Protein AF-A0A842LD73-F1 (afdb_monomer)

Nearest PDB structures (foldseek):
  4ebk-assembly1_B  TM=5.068E-01  e=2.851E-01  Pseudomonas aeruginosa
  4ebj-assembly1_B  TM=4.698E-01  e=2.851E-01  Pseudomonas aeruginosa
  6l59-assembly1_A  TM=3.047E-01  e=6.091E+00  Homo sapiens
  8gs5-assembly1_D  TM=2.727E-01  e=9.003E+00  Homo sapiens

pLDDT: mean 70.69, std 14.85, range [32.94, 92.5]

Structure (mmCIF, N/CA/C/O backbone):
data_AF-A0A842LD73-F1
#
_entry.id   AF-A0A842LD73-F1
#
loop_
_atom_site.group_PDB
_atom_site.id
_atom_site.type_symbol
_atom_site.label_atom_id
_atom_site.label_alt_id
_atom_site.label_comp_id
_atom_site.label_asym_id
_atom_site.label_entity_id
_atom_site.label_seq_id
_atom_site.pdbx_PDB_ins_code
_atom_site.Cartn_x
_atom_site.Cartn_y
_atom_site.Cartn_z
_atom_site.occupancy
_atom_site.B_iso_or_equiv
_atom_site.auth_seq_id
_atom_site.auth_comp_id
_atom_si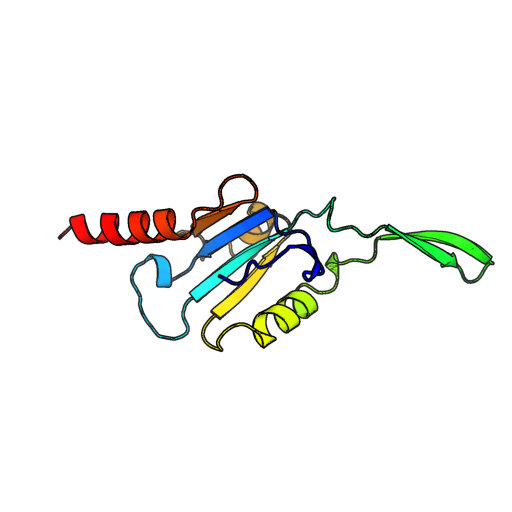te.auth_asym_id
_atom_site.auth_atom_id
_atom_site.pdbx_PDB_model_num
ATOM 1 N N . MET A 1 1 ? -12.799 -19.198 -3.824 1.00 32.94 1 MET A N 1
ATOM 2 C CA . MET A 1 1 ? -11.853 -18.247 -3.198 1.00 32.94 1 MET A CA 1
ATOM 3 C C . MET A 1 1 ? -10.919 -17.803 -4.307 1.00 32.94 1 MET A C 1
ATOM 5 O O . MET A 1 1 ? -9.990 -18.533 -4.625 1.00 32.94 1 MET A O 1
ATOM 9 N N . GLU A 1 2 ? -11.244 -16.706 -4.988 1.00 34.19 2 GLU A N 1
ATOM 10 C CA . GLU A 1 2 ? -10.386 -16.172 -6.050 1.00 34.19 2 GLU A CA 1
ATOM 11 C C . GLU A 1 2 ? -9.111 -15.628 -5.407 1.00 34.19 2 GLU A C 1
ATOM 13 O O . GLU A 1 2 ? -9.142 -14.713 -4.584 1.00 34.19 2 GLU A O 1
ATOM 18 N N . LYS A 1 3 ? -7.989 -16.281 -5.704 1.00 37.06 3 LYS A N 1
ATOM 19 C CA . LYS A 1 3 ? -6.665 -15.785 -5.353 1.00 37.06 3 LYS A CA 1
ATOM 20 C C . LYS A 1 3 ? -6.341 -14.675 -6.345 1.00 37.06 3 LYS A C 1
ATOM 22 O O . LYS A 1 3 ? -6.364 -14.916 -7.544 1.00 37.06 3 LYS A O 1
ATOM 27 N N . ILE A 1 4 ? -6.011 -13.487 -5.848 1.00 40.41 4 ILE A N 1
ATOM 28 C CA . ILE A 1 4 ? -5.285 -12.502 -6.651 1.00 40.41 4 ILE A CA 1
ATOM 29 C C . ILE A 1 4 ? -3.865 -13.060 -6.773 1.00 40.41 4 ILE A C 1
ATOM 31 O O . ILE A 1 4 ? -3.042 -12.894 -5.871 1.00 40.41 4 ILE A O 1
ATOM 35 N N . GLU A 1 5 ? -3.612 -13.845 -7.816 1.00 45.94 5 GLU A N 1
ATOM 36 C CA . GLU A 1 5 ? -2.257 -14.263 -8.154 1.00 45.94 5 GLU A CA 1
ATOM 37 C C . GLU A 1 5 ? -1.519 -13.047 -8.731 1.00 45.94 5 GLU A C 1
ATOM 39 O O . GLU A 1 5 ? -2.067 -12.269 -9.509 1.00 45.94 5 GLU A O 1
ATOM 44 N N . ASN A 1 6 ? -0.283 -12.834 -8.273 1.00 49.34 6 ASN A N 1
ATOM 45 C CA . ASN A 1 6 ? 0.535 -11.650 -8.576 1.00 49.34 6 ASN A CA 1
ATOM 46 C C . ASN A 1 6 ? 0.777 -11.434 -10.086 1.00 49.34 6 ASN A C 1
ATOM 48 O O . ASN A 1 6 ? 1.236 -10.361 -10.473 1.00 49.34 6 ASN A O 1
ATOM 52 N N . ASP A 1 7 ? 0.487 -12.432 -10.921 1.00 46.72 7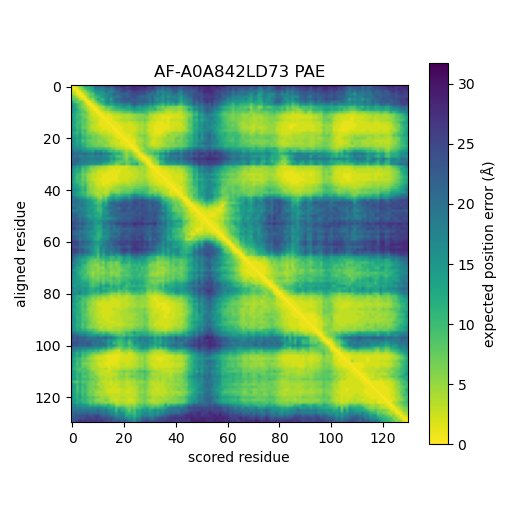 ASP A N 1
ATOM 53 C CA . ASP A 1 7 ? 0.827 -12.456 -12.343 1.00 46.72 7 ASP A CA 1
ATOM 54 C C . ASP A 1 7 ? -0.010 -11.489 -13.199 1.00 46.72 7 ASP A C 1
ATOM 56 O O . ASP A 1 7 ? 0.442 -11.085 -14.273 1.00 46.72 7 ASP A O 1
ATOM 60 N N . ASP A 1 8 ? -1.158 -11.021 -12.698 1.00 54.78 8 ASP A N 1
ATOM 61 C CA . ASP A 1 8 ? -2.003 -10.038 -13.394 1.00 54.78 8 ASP A CA 1
ATOM 62 C C . ASP A 1 8 ? -1.689 -8.578 -13.030 1.00 54.78 8 ASP A C 1
ATOM 64 O O . ASP A 1 8 ? -2.111 -7.644 -13.725 1.00 54.78 8 ASP A O 1
ATOM 68 N N . LEU A 1 9 ? -0.930 -8.341 -11.954 1.00 60.28 9 LEU A N 1
ATOM 69 C CA . LEU A 1 9 ? -0.609 -6.986 -11.522 1.00 60.28 9 LEU A CA 1
ATOM 70 C C . LEU A 1 9 ? 0.674 -6.486 -12.202 1.00 60.28 9 LEU A C 1
ATOM 72 O O . LEU A 1 9 ? 1.713 -7.144 -12.182 1.00 60.28 9 LEU A O 1
ATOM 76 N N . PRO A 1 10 ? 0.675 -5.261 -12.764 1.00 63.94 10 PRO A N 1
ATOM 77 C CA . PRO A 1 10 ? 1.860 -4.699 -13.408 1.00 63.94 10 PRO A CA 1
ATOM 78 C C . PRO A 1 10 ? 3.002 -4.393 -12.422 1.00 63.94 10 PRO A C 1
ATOM 80 O O . PRO A 1 10 ? 4.087 -4.016 -12.862 1.00 63.94 10 PRO A O 1
ATOM 83 N N . MET A 1 11 ? 2.759 -4.505 -11.111 1.00 73.19 11 MET A N 1
ATOM 84 C CA . MET A 1 11 ? 3.692 -4.189 -10.031 1.00 73.19 11 MET A CA 1
ATOM 85 C C . MET A 1 11 ? 3.677 -5.301 -8.991 1.00 73.19 11 MET A C 1
ATOM 87 O O . MET A 1 11 ? 2.625 -5.856 -8.688 1.00 73.19 11 MET A O 1
ATOM 91 N N . HIS A 1 12 ? 4.840 -5.572 -8.408 1.00 78.62 12 HIS A N 1
ATOM 92 C CA . HIS A 1 12 ? 4.963 -6.551 -7.341 1.00 78.62 12 HIS A CA 1
ATOM 93 C C . HIS A 1 12 ? 4.646 -5.887 -5.998 1.00 78.62 12 HIS A C 1
ATOM 95 O O . HIS A 1 12 ? 5.435 -5.078 -5.504 1.00 78.62 12 HIS A O 1
ATOM 101 N N . ILE A 1 13 ? 3.478 -6.187 -5.429 1.00 82.94 13 ILE A N 1
ATOM 102 C CA . ILE A 1 13 ? 3.026 -5.606 -4.159 1.00 82.94 13 ILE A CA 1
ATOM 103 C C . ILE A 1 13 ? 3.688 -6.344 -2.991 1.00 82.94 13 ILE A C 1
ATOM 105 O O . ILE A 1 13 ? 3.539 -7.557 -2.859 1.00 82.94 13 ILE A O 1
ATOM 109 N N . LYS A 1 14 ? 4.407 -5.605 -2.137 1.00 88.25 14 LYS A N 1
ATOM 110 C CA . LYS A 1 14 ? 5.049 -6.124 -0.919 1.00 88.25 14 LYS A CA 1
ATOM 111 C C . LYS A 1 14 ? 4.127 -6.092 0.284 1.00 88.25 14 LYS A C 1
ATOM 113 O O . LYS A 1 14 ? 4.141 -7.018 1.092 1.00 88.25 14 LYS A O 1
ATOM 118 N N . GLU A 1 15 ? 3.379 -5.002 0.429 1.00 91.56 15 GLU A N 1
ATOM 119 C CA . GLU A 1 15 ? 2.565 -4.734 1.610 1.00 91.56 15 GLU A CA 1
ATOM 120 C C . GLU A 1 15 ? 1.291 -3.972 1.240 1.00 91.56 15 GLU A C 1
ATOM 122 O O . GLU A 1 15 ? 1.261 -3.202 0.276 1.00 91.56 15 GLU A O 1
ATOM 127 N N . VAL A 1 16 ? 0.253 -4.168 2.049 1.00 90.19 16 VAL A N 1
ATOM 128 C CA . VAL A 1 16 ? -1.010 -3.434 1.970 1.00 90.19 16 VAL A CA 1
ATOM 129 C C . VAL A 1 16 ? -1.349 -2.885 3.344 1.00 90.19 16 VAL A C 1
ATOM 131 O O . VAL A 1 16 ? -1.320 -3.609 4.347 1.00 90.19 16 VAL A O 1
ATOM 134 N N . TYR A 1 17 ? -1.710 -1.611 3.370 1.00 90.69 17 TYR A N 1
ATOM 135 C CA . TYR A 1 17 ? -2.132 -0.898 4.561 1.00 90.69 17 TYR A CA 1
ATOM 136 C C . TYR A 1 17 ? -3.532 -0.335 4.361 1.00 90.69 17 TYR A C 1
ATOM 138 O O . TYR A 1 17 ? -3.867 0.121 3.271 1.00 90.69 17 TYR A O 1
ATOM 146 N N . LEU A 1 18 ? -4.309 -0.317 5.436 1.00 88.75 18 LEU A N 1
ATOM 147 C CA . LEU A 1 18 ? -5.406 0.628 5.590 1.00 88.75 18 LEU A CA 1
ATOM 148 C C . LEU A 1 18 ? -4.885 1.883 6.275 1.00 88.75 18 LEU A C 1
ATOM 150 O O . LEU A 1 18 ? -3.964 1.806 7.094 1.00 88.75 18 LEU A O 1
ATOM 154 N N . PHE A 1 19 ? -5.472 3.026 5.961 1.00 85.94 19 PHE A N 1
ATOM 155 C CA . PHE A 1 19 ? -5.225 4.271 6.677 1.00 85.94 19 PHE A CA 1
ATOM 156 C C . PHE A 1 19 ? -6.500 5.120 6.722 1.00 85.94 19 PHE A C 1
ATOM 158 O O . PHE A 1 19 ? -7.557 4.677 6.280 1.00 85.94 19 PHE A O 1
ATOM 165 N N . GLY A 1 20 ? -6.417 6.305 7.323 1.00 81.69 20 GLY A N 1
ATOM 166 C CA . GLY A 1 20 ? -7.508 7.278 7.278 1.00 81.69 20 GLY A CA 1
ATOM 167 C C . GLY A 1 20 ? -8.595 7.082 8.339 1.00 81.69 20 GLY A C 1
ATOM 168 O O . GLY A 1 20 ? -8.381 6.493 9.405 1.00 81.69 20 GLY A O 1
ATOM 169 N N . SER A 1 21 ? -9.760 7.673 8.073 1.00 79.62 21 SER A N 1
ATOM 170 C CA . SER A 1 21 ? -10.902 7.790 8.991 1.00 79.62 21 SER A CA 1
ATOM 171 C C . SER A 1 21 ? -11.531 6.444 9.347 1.00 79.62 21 SER A C 1
ATOM 173 O O . SER A 1 21 ? -11.952 6.259 10.493 1.00 79.62 21 SER A O 1
ATOM 175 N N . PHE A 1 22 ? -11.534 5.496 8.408 1.00 81.56 22 PHE A N 1
ATOM 176 C CA . PHE A 1 22 ? -12.120 4.169 8.588 1.00 81.56 22 PHE A CA 1
ATOM 177 C C . PHE A 1 22 ? -11.529 3.413 9.785 1.00 81.56 22 PHE A C 1
ATOM 179 O O . PHE A 1 22 ? -12.257 2.824 10.585 1.00 81.56 22 PHE A O 1
ATOM 186 N N . LEU A 1 23 ? -10.209 3.492 9.975 1.00 80.00 23 LEU A N 1
ATOM 187 C CA . LEU A 1 23 ? -9.537 2.850 11.109 1.00 80.00 23 LEU A CA 1
ATOM 188 C C . LEU A 1 23 ? -9.881 3.474 12.467 1.00 80.00 23 LEU A C 1
ATOM 190 O O . LEU A 1 23 ? -9.635 2.849 13.494 1.00 80.00 23 LEU A O 1
ATOM 194 N N . LYS A 1 24 ? -10.452 4.682 12.480 1.00 77.88 24 LYS A N 1
ATOM 195 C CA . LYS A 1 24 ? -10.914 5.384 13.687 1.00 77.88 24 LYS A CA 1
ATOM 196 C C . LYS A 1 24 ? -12.399 5.133 13.976 1.00 77.88 24 LYS A C 1
ATOM 198 O O . LYS A 1 24 ? -12.997 5.866 14.758 1.00 77.88 24 LYS A O 1
ATOM 203 N N . GLY A 1 25 ? -13.018 4.159 13.305 1.00 72.44 25 GLY A N 1
ATOM 204 C CA . GLY A 1 25 ? -14.427 3.812 13.494 1.00 72.44 25 GLY A CA 1
ATOM 205 C C . GLY A 1 25 ? -15.414 4.742 12.783 1.00 72.44 25 GLY A C 1
ATOM 206 O O . GLY A 1 25 ? -16.619 4.619 12.998 1.00 72.44 25 GLY A O 1
ATOM 207 N N . LYS A 1 26 ? -14.946 5.652 11.917 1.00 68.44 26 LYS A N 1
ATOM 208 C CA . LYS A 1 26 ? -15.841 6.394 11.021 1.00 68.44 26 LYS A CA 1
ATOM 209 C C . LYS A 1 26 ? -16.262 5.462 9.889 1.00 68.44 26 LYS A C 1
ATOM 211 O O . LYS A 1 26 ? -15.460 5.124 9.027 1.00 68.44 26 LYS A O 1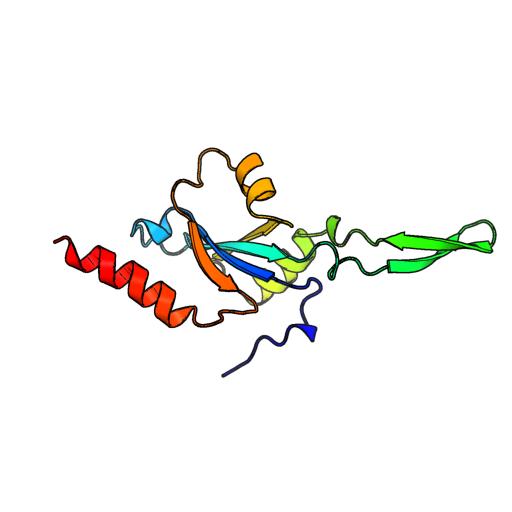
ATOM 216 N N . VAL A 1 27 ? -17.509 5.004 9.930 1.00 62.91 27 VAL A N 1
ATOM 217 C CA . VAL A 1 27 ? -18.073 4.096 8.924 1.00 62.91 27 VAL A CA 1
ATOM 218 C C . VAL A 1 27 ? -19.005 4.891 8.019 1.00 62.91 27 VAL A C 1
ATOM 220 O O . VAL A 1 27 ? -20.221 4.720 8.052 1.00 62.91 27 VAL A O 1
ATOM 223 N N . GLU A 1 28 ? -18.434 5.798 7.232 1.00 61.81 28 GLU A N 1
ATOM 224 C CA . GLU A 1 28 ? -19.145 6.312 6.067 1.00 61.81 28 GLU A CA 1
ATOM 225 C C . GLU A 1 28 ? -18.896 5.351 4.892 1.00 61.81 28 GLU A C 1
ATOM 227 O O . GLU A 1 28 ? -17.762 4.901 4.677 1.00 61.81 28 GLU A O 1
ATOM 232 N N . PRO A 1 29 ? -19.936 4.965 4.131 1.00 48.47 29 PRO A N 1
ATOM 233 C CA . PRO A 1 29 ? -19.700 4.348 2.836 1.00 48.47 29 PRO A CA 1
ATOM 234 C C . PRO A 1 29 ? -18.873 5.353 2.027 1.00 48.47 29 PRO A C 1
ATOM 236 O O . PRO A 1 29 ? -19.248 6.516 1.994 1.00 48.47 29 PRO A O 1
ATOM 239 N N . HIS A 1 30 ? -17.770 4.908 1.413 1.00 56.91 30 HIS A N 1
ATOM 240 C CA . HIS A 1 30 ? -16.789 5.694 0.630 1.00 56.91 30 HIS A CA 1
ATOM 241 C C . HIS A 1 30 ? -15.462 6.098 1.315 1.00 56.91 30 HIS A C 1
ATOM 243 O O . HIS A 1 30 ? -14.617 6.661 0.628 1.00 56.91 30 HIS A O 1
ATOM 249 N N . ASP A 1 31 ? -15.216 5.718 2.574 1.00 69.50 31 ASP A N 1
ATOM 250 C CA . ASP A 1 31 ? -14.033 6.166 3.347 1.00 69.50 31 ASP A CA 1
ATOM 251 C C . ASP A 1 31 ? -12.878 5.141 3.465 1.00 69.50 31 ASP A C 1
ATOM 253 O O . ASP A 1 31 ? -11.989 5.278 4.309 1.00 69.50 31 ASP A O 1
ATOM 257 N N . ILE A 1 32 ? -12.878 4.060 2.673 1.00 80.62 32 ILE A N 1
ATOM 258 C CA . ILE A 1 32 ? -11.808 3.054 2.777 1.00 80.62 32 ILE A CA 1
ATOM 259 C C . ILE A 1 32 ? -10.591 3.506 1.971 1.00 80.62 32 ILE A C 1
ATOM 261 O O . ILE A 1 32 ? -10.541 3.340 0.750 1.00 80.62 32 ILE A O 1
ATOM 265 N N . ASP A 1 33 ? -9.575 3.974 2.687 1.00 84.69 33 ASP A N 1
ATOM 266 C CA . ASP A 1 33 ? -8.276 4.318 2.128 1.00 84.69 33 ASP A CA 1
ATOM 267 C C . ASP A 1 33 ? -7.285 3.151 2.232 1.00 84.69 33 ASP A C 1
ATOM 269 O O . ASP A 1 33 ? -6.911 2.698 3.321 1.00 84.69 33 ASP A O 1
ATOM 273 N N . ILE A 1 34 ? -6.819 2.667 1.079 1.00 86.81 34 ILE A N 1
ATOM 274 C CA . ILE A 1 34 ? -5.822 1.598 0.978 1.00 86.81 34 ILE A CA 1
ATOM 275 C C . ILE A 1 34 ? -4.523 2.150 0.402 1.00 86.81 34 ILE A C 1
ATOM 277 O O . ILE A 1 34 ? -4.493 2.775 -0.660 1.00 86.81 34 ILE A O 1
ATOM 281 N N . LEU A 1 35 ? -3.416 1.846 1.071 1.00 87.69 35 LEU A N 1
ATOM 282 C CA . LEU A 1 35 ? -2.066 2.084 0.581 1.00 87.69 35 LEU A CA 1
ATOM 283 C C . LEU A 1 35 ? -1.428 0.762 0.153 1.00 87.69 35 LEU A C 1
ATOM 285 O O . LEU A 1 35 ? -1.299 -0.175 0.939 1.00 87.69 35 LEU A O 1
ATOM 289 N N . LEU A 1 36 ? -0.969 0.721 -1.093 1.00 87.44 36 LEU A N 1
ATOM 290 C CA . LEU A 1 36 ? -0.206 -0.380 -1.664 1.00 87.44 36 LEU A CA 1
ATOM 291 C C . LEU A 1 36 ? 1.270 0.001 -1.729 1.00 87.44 36 LEU A C 1
ATOM 293 O O . LEU A 1 36 ? 1.643 0.960 -2.412 1.00 87.44 36 LEU A O 1
ATOM 297 N N . ILE A 1 37 ? 2.110 -0.779 -1.055 1.00 87.31 37 ILE A N 1
ATOM 298 C CA . ILE A 1 37 ? 3.562 -0.648 -1.144 1.00 87.31 37 ILE A CA 1
ATOM 299 C C . ILE A 1 37 ? 4.091 -1.676 -2.131 1.00 87.31 37 ILE A C 1
ATOM 301 O O . ILE A 1 37 ? 3.884 -2.878 -1.956 1.00 87.31 37 ILE A O 1
ATOM 305 N N . TYR A 1 38 ? 4.784 -1.212 -3.168 1.00 83.50 38 TYR A N 1
ATOM 306 C CA . TYR A 1 38 ? 5.362 -2.078 -4.193 1.00 83.50 38 TYR A CA 1
ATOM 307 C C . TYR A 1 38 ? 6.882 -2.189 -4.080 1.00 83.50 38 TYR A C 1
ATOM 309 O O . TYR A 1 38 ? 7.570 -1.290 -3.607 1.00 83.50 38 TYR A O 1
ATOM 317 N N . ASP A 1 39 ? 7.422 -3.296 -4.577 1.00 82.50 39 ASP A N 1
ATOM 318 C CA . ASP A 1 39 ? 8.856 -3.497 -4.717 1.00 82.50 39 ASP A CA 1
ATOM 319 C C . ASP A 1 39 ? 9.409 -2.687 -5.880 1.00 82.50 39 ASP A C 1
ATOM 321 O O . ASP A 1 39 ? 9.222 -3.092 -7.024 1.00 82.50 39 ASP A O 1
ATOM 325 N N . SER A 1 40 ? 10.111 -1.582 -5.642 1.00 74.00 40 SER A N 1
ATOM 326 C CA . SER A 1 40 ? 10.741 -0.830 -6.733 1.00 74.00 40 SER A CA 1
ATOM 327 C C . SER A 1 40 ? 11.673 -1.687 -7.587 1.00 74.00 40 SER A C 1
ATOM 329 O O . SER A 1 40 ? 11.685 -1.534 -8.810 1.00 74.00 40 SER A O 1
ATOM 331 N N . ASP A 1 41 ? 12.407 -2.606 -6.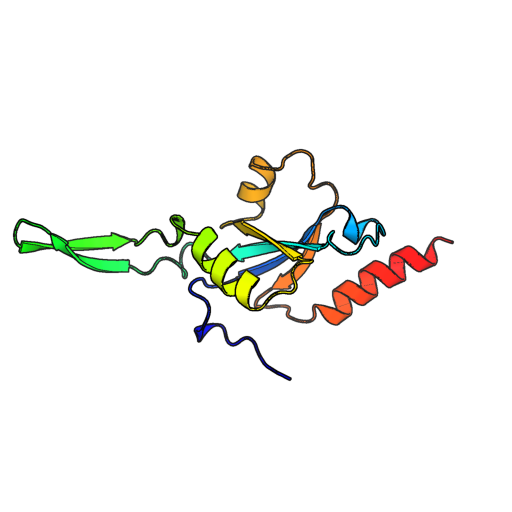964 1.00 74.62 41 ASP A N 1
ATOM 332 C CA . ASP A 1 41 ? 13.494 -3.343 -7.599 1.00 74.62 41 ASP A CA 1
ATOM 333 C C . ASP A 1 41 ? 12.949 -4.511 -8.418 1.00 74.62 41 ASP A C 1
ATOM 335 O O . ASP A 1 41 ? 13.332 -4.685 -9.575 1.00 74.62 41 ASP A O 1
ATOM 339 N N . ARG A 1 42 ? 11.983 -5.262 -7.868 1.00 70.38 42 ARG A N 1
ATOM 340 C CA . ARG A 1 42 ? 11.290 -6.338 -8.606 1.00 70.38 42 ARG A CA 1
ATOM 341 C C . ARG A 1 42 ? 10.269 -5.811 -9.615 1.00 70.38 42 ARG A C 1
ATOM 343 O O . ARG A 1 42 ? 9.993 -6.471 -10.611 1.00 70.38 42 ARG A O 1
ATOM 350 N N . THR A 1 43 ? 9.715 -4.621 -9.386 1.00 65.94 43 THR A N 1
ATOM 351 C CA . THR A 1 43 ? 8.778 -3.969 -10.318 1.00 65.94 43 THR A CA 1
ATOM 352 C C . THR A 1 43 ? 9.503 -3.305 -11.489 1.00 65.94 43 THR A C 1
ATOM 354 O O . THR A 1 43 ? 8.903 -3.077 -12.541 1.00 65.94 43 THR A O 1
ATOM 357 N N . ALA A 1 44 ? 10.796 -2.997 -11.362 1.00 59.25 44 ALA A N 1
ATOM 358 C CA . ALA A 1 44 ? 11.587 -2.464 -12.460 1.00 59.25 44 ALA A CA 1
ATOM 359 C C . ALA A 1 44 ? 11.775 -3.520 -13.564 1.00 59.25 44 ALA A C 1
ATOM 361 O O . ALA A 1 44 ? 12.768 -4.242 -13.610 1.00 59.25 44 ALA A O 1
ATOM 362 N N . LYS A 1 45 ? 10.851 -3.566 -14.531 1.00 56.62 45 LYS A N 1
ATOM 363 C CA . LYS A 1 45 ? 11.101 -4.248 -15.804 1.00 56.62 45 LYS A CA 1
ATOM 364 C C . LYS A 1 45 ? 12.181 -3.466 -16.559 1.00 56.62 45 LYS A C 1
ATOM 366 O O . LYS A 1 45 ? 11.913 -2.435 -17.181 1.00 56.62 45 LYS A O 1
ATOM 371 N N . LYS A 1 46 ? 13.428 -3.937 -16.471 1.00 56.38 46 LYS A N 1
ATOM 372 C CA . LYS A 1 46 ? 14.477 -3.584 -17.433 1.00 56.38 46 LYS A CA 1
ATOM 373 C C . LYS A 1 46 ? 14.070 -4.203 -18.760 1.00 56.38 46 LYS A C 1
ATOM 375 O O . LYS A 1 46 ? 13.938 -5.418 -18.849 1.00 56.38 46 LYS A O 1
ATOM 380 N N . TYR A 1 47 ? 13.867 -3.379 -19.773 1.00 51.25 47 TYR A N 1
ATOM 381 C CA . TYR A 1 47 ? 13.725 -3.877 -21.131 1.00 51.25 47 TYR A CA 1
ATOM 382 C C . TYR A 1 47 ? 14.772 -3.209 -22.008 1.00 51.25 47 TYR A C 1
ATOM 384 O O . TYR A 1 47 ? 15.073 -2.012 -21.893 1.00 51.25 47 TYR A O 1
ATOM 392 N N . GLU A 1 48 ? 15.384 -4.038 -22.836 1.00 54.88 48 GLU A N 1
ATOM 393 C CA . GLU A 1 48 ? 16.297 -3.605 -23.870 1.00 54.88 48 GLU A CA 1
ATOM 394 C C . GLU A 1 48 ? 15.488 -2.947 -24.990 1.00 54.88 48 GLU A C 1
ATOM 396 O O . GLU A 1 48 ? 14.418 -3.419 -25.378 1.00 54.88 48 GLU A O 1
ATOM 401 N N . TYR A 1 49 ? 15.974 -1.819 -25.491 1.00 67.56 49 TYR A N 1
ATOM 402 C CA . TYR A 1 49 ? 15.461 -1.195 -26.700 1.00 67.56 49 TYR A CA 1
ATOM 403 C C . TYR A 1 49 ? 16.631 -0.737 -27.558 1.00 67.56 49 TYR A C 1
ATOM 405 O O . TYR A 1 49 ? 17.703 -0.399 -27.056 1.00 67.56 49 TYR A O 1
ATOM 413 N N . ILE A 1 50 ? 16.412 -0.690 -28.864 1.00 73.00 50 ILE A N 1
ATOM 414 C CA . ILE A 1 50 ? 17.388 -0.151 -29.802 1.00 73.00 50 ILE A CA 1
ATOM 415 C C . ILE A 1 50 ? 17.148 1.355 -29.922 1.00 73.00 50 ILE A C 1
ATOM 417 O O . ILE A 1 50 ? 16.031 1.795 -30.206 1.00 73.00 50 ILE A O 1
ATOM 421 N N . ASP A 1 51 ? 18.170 2.167 -29.653 1.00 78.31 51 ASP A N 1
ATOM 422 C CA . ASP A 1 51 ? 18.061 3.614 -29.823 1.00 78.31 51 ASP A CA 1
ATOM 423 C C . ASP A 1 51 ? 18.071 4.026 -31.306 1.00 78.31 51 ASP A C 1
ATOM 425 O O . ASP A 1 51 ? 18.308 3.226 -32.209 1.00 78.31 51 ASP A O 1
ATOM 429 N N . LYS A 1 52 ? 17.833 5.315 -31.577 1.00 79.88 52 LYS A N 1
ATOM 430 C CA . LYS A 1 52 ? 17.798 5.856 -32.948 1.00 79.88 52 LYS A CA 1
ATOM 431 C C . LYS A 1 52 ? 19.116 5.681 -33.726 1.00 79.88 52 LYS A C 1
ATOM 433 O O . LYS A 1 52 ? 19.138 5.940 -34.922 1.00 79.88 52 LYS A O 1
ATOM 438 N N . LYS A 1 53 ? 20.211 5.299 -33.059 1.00 88.38 53 LYS A N 1
ATOM 439 C CA . LYS A 1 53 ? 21.531 5.040 -33.651 1.00 88.38 53 LYS A CA 1
ATOM 440 C C . LYS A 1 53 ? 21.826 3.540 -33.773 1.00 88.38 53 LYS A C 1
ATOM 442 O O . LYS A 1 53 ? 22.979 3.181 -33.997 1.00 88.38 53 LYS A O 1
ATOM 447 N N . GLY A 1 54 ? 20.824 2.678 -33.590 1.00 76.31 54 GLY A N 1
ATOM 448 C CA . GLY A 1 54 ? 20.981 1.229 -33.697 1.00 76.31 54 GLY A CA 1
ATOM 449 C C . GLY A 1 54 ? 21.686 0.589 -32.501 1.00 76.31 54 GLY A C 1
ATOM 450 O O . GLY A 1 54 ? 22.113 -0.556 -32.601 1.00 76.31 54 GLY A O 1
ATOM 451 N N . ARG A 1 55 ? 21.853 1.302 -31.377 1.00 77.00 55 ARG A N 1
ATOM 452 C CA . ARG A 1 55 ? 22.594 0.780 -30.219 1.00 77.00 55 ARG A CA 1
ATOM 453 C C . ARG A 1 55 ? 21.636 0.176 -29.199 1.00 77.00 55 ARG A C 1
ATOM 455 O O . ARG A 1 55 ? 20.632 0.823 -28.885 1.00 77.00 55 ARG A O 1
ATOM 462 N N . PRO A 1 56 ? 21.962 -0.993 -28.625 1.00 64.50 56 PRO A N 1
ATOM 463 C CA . PRO A 1 56 ? 21.207 -1.519 -27.504 1.00 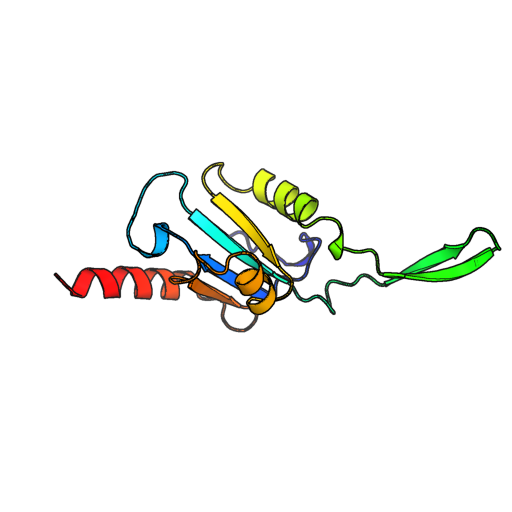64.50 56 PRO A CA 1
ATOM 464 C C . PRO A 1 56 ? 21.340 -0.569 -26.313 1.00 64.50 56 PRO A C 1
ATOM 466 O O . PRO A 1 56 ? 22.434 -0.173 -25.895 1.00 64.50 56 PRO A O 1
ATOM 469 N N . ARG A 1 57 ? 20.196 -0.144 -25.789 1.00 66.38 57 ARG A N 1
ATOM 470 C CA . ARG A 1 57 ? 20.070 0.691 -24.603 1.00 66.38 57 ARG A CA 1
ATOM 471 C C . ARG A 1 57 ? 19.106 0.024 -23.644 1.00 66.38 57 ARG A C 1
ATOM 473 O O . ARG A 1 57 ? 18.074 -0.515 -24.025 1.00 66.38 57 ARG A O 1
ATOM 480 N N . TRP A 1 58 ? 19.416 0.136 -22.364 1.00 58.81 58 TRP A N 1
ATOM 481 C CA . TRP A 1 58 ? 18.532 -0.329 -21.309 1.00 58.81 58 TRP A CA 1
ATOM 482 C C . TRP A 1 58 ? 17.633 0.826 -20.889 1.00 58.81 58 TRP A C 1
ATOM 484 O O . TRP A 1 58 ? 18.122 1.892 -20.503 1.00 58.81 58 TRP A O 1
ATOM 494 N N . ARG A 1 59 ? 16.313 0.643 -20.970 1.00 58.69 59 ARG A N 1
ATOM 495 C CA . ARG A 1 59 ? 15.375 1.507 -20.254 1.00 58.69 59 ARG A CA 1
ATOM 496 C C . ARG A 1 59 ? 14.865 0.717 -19.072 1.00 58.69 59 ARG A C 1
ATOM 498 O O . ARG A 1 59 ? 14.337 -0.380 -19.218 1.00 58.69 59 ARG A O 1
ATOM 505 N N . MET A 1 60 ? 14.948 1.324 -17.900 1.00 54.50 60 MET A N 1
ATOM 506 C CA . MET A 1 60 ? 13.937 1.013 -16.909 1.00 54.50 60 MET A CA 1
ATOM 507 C C . MET A 1 60 ? 12.664 1.675 -17.419 1.00 54.50 60 MET A C 1
ATOM 509 O O . MET A 1 60 ? 12.608 2.909 -17.503 1.00 54.50 60 MET A O 1
ATOM 513 N N . THR A 1 61 ? 11.650 0.903 -17.820 1.00 48.97 61 THR A N 1
ATOM 514 C CA . THR A 1 61 ? 10.325 1.516 -17.904 1.00 48.97 61 THR A CA 1
ATOM 515 C C . THR A 1 61 ? 10.029 1.931 -16.493 1.00 48.97 61 THR A C 1
ATOM 517 O O . THR A 1 61 ? 10.025 1.127 -15.564 1.00 48.97 61 THR A O 1
ATOM 520 N N . ALA A 1 62 ? 9.793 3.219 -16.335 1.00 45.53 62 ALA A N 1
ATOM 521 C CA . ALA A 1 62 ? 9.127 3.716 -15.172 1.00 45.53 62 ALA A CA 1
ATOM 522 C C . ALA A 1 62 ? 7.751 3.024 -15.102 1.00 45.53 62 ALA A C 1
ATOM 524 O O . ALA A 1 62 ? 6.767 3.540 -15.613 1.00 45.53 62 ALA A O 1
ATOM 525 N N . LEU A 1 63 ? 7.645 1.878 -14.433 1.00 47.47 63 LEU A N 1
ATOM 526 C CA . LEU A 1 63 ? 6.444 1.593 -13.649 1.00 47.47 63 LEU A CA 1
ATOM 527 C C . LEU A 1 63 ? 6.261 2.673 -12.568 1.00 47.47 63 LEU A C 1
ATOM 529 O O . LEU A 1 63 ? 5.134 3.006 -12.225 1.00 47.47 63 LEU A O 1
ATOM 533 N N . ARG A 1 64 ? 7.346 3.405 -12.252 1.00 43.94 64 ARG A N 1
ATOM 534 C CA . ARG A 1 64 ? 7.328 4.798 -11.771 1.00 43.94 64 ARG A CA 1
ATOM 535 C C . ARG A 1 64 ? 6.353 5.742 -12.512 1.00 43.94 64 ARG A C 1
ATOM 537 O O . ARG A 1 64 ? 6.016 6.773 -11.953 1.00 43.94 64 ARG A O 1
ATOM 544 N N . ARG A 1 65 ? 5.916 5.466 -13.753 1.00 44.31 65 ARG A N 1
ATOM 545 C CA . ARG A 1 65 ? 5.093 6.383 -14.572 1.00 44.31 65 ARG A CA 1
ATOM 546 C C . ARG A 1 65 ? 3.621 6.040 -14.677 1.00 44.31 65 ARG A C 1
ATOM 548 O O . ARG A 1 65 ? 2.921 6.756 -15.387 1.00 44.31 65 ARG A O 1
ATOM 555 N N . SER A 1 66 ? 3.107 5.033 -13.974 1.00 55.31 66 SER A N 1
ATOM 556 C CA . SER A 1 66 ? 1.666 5.062 -13.748 1.00 55.31 66 SER A CA 1
ATOM 557 C C . SER A 1 66 ? 1.197 4.188 -12.587 1.00 55.31 66 SER A C 1
ATOM 559 O O . SER A 1 66 ? 0.518 3.185 -12.818 1.00 55.31 66 SER A O 1
ATOM 561 N N . PRO A 1 67 ? 1.408 4.639 -11.336 1.00 60.62 67 PRO A N 1
ATOM 562 C CA . PRO A 1 67 ? 0.427 4.404 -10.277 1.00 60.62 67 PRO A CA 1
ATOM 563 C C . PRO A 1 67 ? -1.009 4.539 -10.805 1.00 60.62 67 PRO A C 1
ATOM 565 O O . PRO A 1 67 ? -1.868 3.754 -10.443 1.00 60.62 67 PRO A O 1
ATOM 568 N N . SER A 1 68 ? -1.259 5.443 -11.760 1.00 61.16 68 SER A N 1
ATOM 569 C CA . SER A 1 68 ? -2.543 5.614 -12.447 1.00 61.16 68 SER A CA 1
ATOM 570 C C . SER A 1 68 ? -3.012 4.400 -13.268 1.00 61.16 68 SER A C 1
ATOM 572 O O . SER A 1 68 ? -4.210 4.162 -13.305 1.00 61.16 68 SER A O 1
ATOM 574 N N . LYS A 1 69 ? -2.133 3.606 -13.901 1.00 62.09 69 LYS A N 1
ATOM 575 C CA . LYS A 1 69 ? -2.510 2.379 -14.634 1.00 62.09 69 LYS A CA 1
ATOM 576 C C . LYS A 1 69 ? -2.848 1.253 -13.674 1.00 62.09 69 LYS A C 1
ATOM 578 O O . LYS A 1 69 ? -3.844 0.574 -13.893 1.00 62.09 69 LYS A O 1
ATOM 583 N N . LEU A 1 70 ? -2.050 1.078 -12.618 1.00 66.56 70 LEU A N 1
ATOM 584 C CA . LEU A 1 70 ? -2.377 0.121 -11.562 1.00 66.56 70 LEU A CA 1
ATOM 585 C C . LEU A 1 70 ? -3.673 0.545 -10.859 1.00 66.56 70 LEU A C 1
ATOM 587 O O . LEU A 1 70 ? -4.585 -0.259 -10.743 1.00 66.56 70 LEU A O 1
ATOM 591 N N . ARG A 1 71 ? -3.815 1.826 -10.502 1.00 68.50 71 ARG A N 1
ATOM 592 C CA . ARG A 1 71 ? -5.043 2.396 -9.932 1.00 68.50 71 ARG A CA 1
ATOM 593 C C . ARG A 1 71 ? -6.229 2.224 -10.873 1.00 68.50 71 ARG A C 1
ATOM 595 O O . ARG A 1 71 ? -7.289 1.872 -10.393 1.00 68.50 71 ARG A O 1
ATOM 602 N N . ALA A 1 72 ? -6.080 2.418 -12.183 1.00 66.88 72 ALA A N 1
ATOM 603 C CA . ALA A 1 72 ? -7.158 2.190 -13.149 1.00 66.88 72 ALA A CA 1
ATOM 604 C C . ALA A 1 72 ? -7.531 0.704 -13.264 1.00 66.88 72 ALA A C 1
ATOM 606 O O . ALA A 1 72 ? -8.713 0.380 -13.311 1.00 66.88 72 ALA A O 1
ATOM 607 N N . HIS A 1 73 ? -6.543 -0.196 -13.273 1.00 66.12 73 HIS A N 1
ATOM 608 C CA . HIS A 1 73 ? -6.775 -1.640 -13.289 1.00 66.12 73 HIS A CA 1
ATOM 609 C C . HIS A 1 73 ? -7.480 -2.105 -12.008 1.00 66.12 73 HIS A C 1
ATOM 611 O O . HIS A 1 73 ? -8.473 -2.820 -12.072 1.00 66.12 73 HIS A O 1
ATOM 617 N N . LEU A 1 74 ? -7.016 -1.639 -10.848 1.00 67.81 74 LEU A N 1
ATOM 618 C CA . LEU A 1 74 ? -7.615 -1.954 -9.557 1.00 67.81 74 LEU A CA 1
ATOM 619 C C . LEU A 1 74 ? -8.995 -1.310 -9.404 1.00 67.81 74 LEU A C 1
ATOM 621 O O . LEU A 1 74 ? -9.926 -2.013 -9.054 1.00 67.81 74 LEU A O 1
ATOM 625 N N . LYS A 1 75 ? -9.180 -0.028 -9.754 1.00 68.00 75 LYS A N 1
ATOM 626 C CA . LYS A 1 75 ? -10.492 0.653 -9.727 1.00 68.00 75 LYS A CA 1
ATOM 627 C C . LYS A 1 75 ? -11.512 0.046 -10.691 1.00 68.00 75 LYS A C 1
ATOM 629 O O . LYS A 1 75 ? -12.703 0.220 -10.476 1.00 68.00 75 LYS A O 1
ATOM 634 N N . LYS A 1 76 ? -11.081 -0.658 -11.744 1.00 65.56 76 LYS A N 1
ATOM 635 C CA . LYS A 1 76 ? -11.996 -1.415 -12.612 1.00 65.56 76 LYS A CA 1
ATOM 636 C C . LYS A 1 76 ? -12.642 -2.593 -11.871 1.00 65.56 76 LYS A C 1
ATOM 638 O O . LYS A 1 76 ? -13.772 -2.944 -12.189 1.00 65.56 76 LYS A O 1
ATOM 643 N N . ASN A 1 77 ? -11.921 -3.181 -10.917 1.00 63.59 77 ASN A N 1
ATOM 644 C CA . ASN A 1 77 ? -12.345 -4.356 -10.154 1.00 63.59 77 ASN A CA 1
ATOM 645 C C . ASN A 1 77 ? -12.749 -4.027 -8.706 1.00 63.59 77 ASN A C 1
ATOM 647 O O . ASN A 1 77 ? -13.370 -4.851 -8.043 1.00 63.59 77 ASN A O 1
ATOM 651 N N . ALA A 1 78 ? -12.390 -2.846 -8.206 1.00 61.75 78 ALA A N 1
ATOM 652 C CA . ALA A 1 78 ? -12.756 -2.363 -6.885 1.00 61.75 78 ALA A CA 1
ATOM 653 C C . ALA A 1 78 ? -14.114 -1.659 -6.925 1.00 61.75 78 ALA A C 1
ATOM 655 O O . ALA A 1 78 ? -14.468 -0.996 -7.904 1.00 61.75 78 ALA A O 1
ATOM 656 N N . GLU A 1 79 ? -14.863 -1.763 -5.831 1.00 62.22 79 GLU A N 1
ATOM 657 C CA . GLU A 1 79 ? -16.062 -0.958 -5.641 1.00 62.22 79 GLU A CA 1
ATOM 658 C C . GLU A 1 79 ? -15.713 0.541 -5.636 1.00 62.22 79 GLU A C 1
ATOM 660 O O . GLU A 1 79 ? -14.611 0.950 -5.265 1.00 62.22 79 GLU A O 1
ATOM 665 N N . ARG A 1 80 ? -16.673 1.392 -6.027 1.00 63.81 80 ARG A N 1
ATOM 666 C CA . ARG A 1 80 ? -16.516 2.864 -6.080 1.00 63.81 80 ARG A CA 1
ATOM 667 C C . ARG A 1 80 ? -16.229 3.516 -4.714 1.00 63.81 80 ARG A C 1
ATOM 669 O O . ARG A 1 80 ? -16.123 4.732 -4.636 1.00 63.81 80 ARG A O 1
ATOM 676 N N . THR A 1 81 ? -16.167 2.720 -3.656 1.00 67.56 81 THR A N 1
ATOM 677 C CA . THR A 1 81 ? -16.053 3.083 -2.241 1.00 67.56 81 THR A CA 1
ATOM 678 C C . THR A 1 81 ? -14.620 3.034 -1.708 1.00 67.56 81 THR A C 1
ATOM 680 O O . THR A 1 81 ? -14.419 3.346 -0.539 1.00 67.56 81 THR A O 1
ATOM 683 N N . VAL A 1 82 ? -13.646 2.627 -2.531 1.00 75.38 82 VAL A N 1
ATOM 684 C CA . VAL A 1 82 ? -12.250 2.448 -2.113 1.00 75.38 82 VAL A CA 1
ATOM 685 C C . VAL A 1 82 ? -11.342 3.454 -2.809 1.00 75.38 82 VAL A C 1
ATOM 687 O O . VAL A 1 82 ? -11.252 3.480 -4.046 1.00 75.38 82 VAL A O 1
ATOM 690 N N . ASP A 1 83 ? -10.595 4.221 -2.019 1.00 79.69 83 ASP A N 1
ATOM 691 C CA . ASP A 1 83 ? -9.499 5.032 -2.518 1.00 79.69 83 ASP A CA 1
ATOM 692 C C . ASP A 1 83 ? -8.147 4.343 -2.356 1.00 79.69 83 ASP A C 1
ATOM 694 O O . ASP A 1 83 ? -7.838 3.669 -1.379 1.00 79.69 83 ASP A O 1
ATOM 698 N N . LEU A 1 84 ? -7.350 4.448 -3.420 1.00 80.50 84 LEU A N 1
ATOM 699 C CA . LEU A 1 84 ? -6.115 3.691 -3.589 1.00 80.50 84 LEU A CA 1
ATOM 700 C C . LEU A 1 84 ? -4.938 4.643 -3.755 1.00 80.50 84 LEU A C 1
ATOM 702 O O . LEU A 1 84 ? -4.874 5.386 -4.744 1.00 80.50 84 LEU A O 1
ATOM 706 N N . SER A 1 85 ? -3.985 4.522 -2.839 1.00 82.88 85 SER A N 1
ATOM 707 C CA . SER A 1 85 ? -2.656 5.124 -2.887 1.00 82.88 85 SER A CA 1
ATOM 708 C C . SER A 1 85 ? -1.607 4.052 -3.170 1.00 82.88 85 SER A C 1
ATOM 710 O O . SER A 1 85 ? -1.708 2.925 -2.692 1.00 82.88 85 SER A O 1
ATOM 712 N N . ILE A 1 86 ? -0.602 4.370 -3.989 1.00 82.00 86 ILE A N 1
ATOM 713 C CA . ILE A 1 86 ? 0.430 3.413 -4.419 1.00 82.00 86 ILE A CA 1
ATOM 714 C C . ILE A 1 86 ? 1.796 4.091 -4.333 1.00 82.00 86 ILE A C 1
ATOM 716 O O . ILE A 1 86 ? 2.054 5.043 -5.072 1.00 82.00 86 ILE A O 1
ATOM 720 N N . CYS A 1 87 ? 2.686 3.558 -3.495 1.00 82.31 87 CYS A N 1
ATOM 721 C CA . CYS A 1 87 ? 4.008 4.127 -3.223 1.00 82.31 87 CYS A CA 1
ATOM 722 C C . CYS A 1 87 ? 5.089 3.034 -3.162 1.00 82.31 87 CYS A C 1
ATOM 724 O O . CYS A 1 87 ? 4.779 1.877 -2.884 1.00 82.31 87 CYS A O 1
ATOM 726 N N . PRO A 1 88 ? 6.366 3.357 -3.424 1.00 82.06 88 PRO A N 1
ATOM 727 C CA . PRO A 1 88 ? 7.453 2.377 -3.323 1.00 82.06 88 PRO A CA 1
ATOM 728 C C . PRO A 1 88 ? 7.851 2.084 -1.869 1.00 82.06 88 PRO A C 1
ATOM 730 O O . PRO A 1 88 ? 8.479 1.067 -1.593 1.00 82.06 88 PRO A O 1
ATOM 733 N N . SER A 1 89 ? 7.509 2.969 -0.929 1.00 84.50 89 SER A N 1
ATOM 734 C CA . SER A 1 89 ? 7.762 2.776 0.496 1.00 84.50 89 SER A CA 1
ATOM 735 C C . SER A 1 89 ? 6.768 3.561 1.349 1.00 84.50 89 SER A C 1
ATOM 737 O O . SER A 1 89 ? 6.186 4.556 0.908 1.00 84.50 89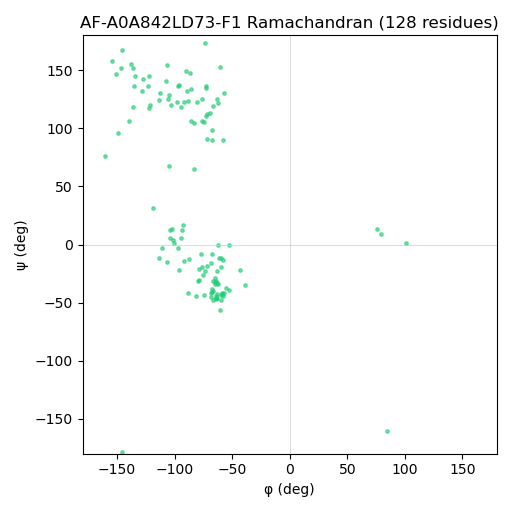 SER A O 1
ATOM 739 N N . LEU A 1 90 ? 6.594 3.118 2.596 1.00 83.69 90 LEU A N 1
ATOM 740 C CA . LEU A 1 90 ? 5.789 3.836 3.582 1.00 83.69 90 LEU A CA 1
ATOM 741 C C . LEU A 1 90 ? 6.413 5.195 3.939 1.00 83.69 90 LEU A C 1
ATOM 743 O O . LEU A 1 90 ? 5.688 6.142 4.218 1.00 83.69 90 LEU A O 1
ATOM 747 N N . GLU A 1 91 ? 7.743 5.310 3.917 1.00 84.38 91 GLU A N 1
ATOM 748 C CA . GLU A 1 91 ? 8.432 6.578 4.183 1.00 84.38 91 GLU A CA 1
ATOM 749 C C . GLU A 1 91 ? 8.162 7.628 3.106 1.00 84.38 91 GLU A C 1
ATOM 751 O O . GLU A 1 91 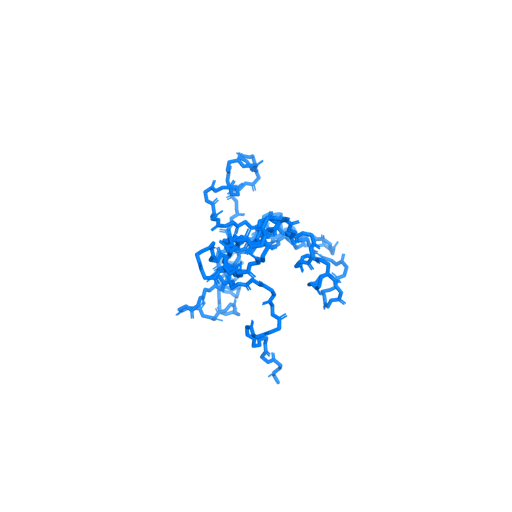? 7.964 8.795 3.436 1.00 84.38 91 GLU A O 1
ATOM 756 N N . GLU A 1 92 ? 8.134 7.235 1.829 1.00 79.81 92 GLU A N 1
ATOM 757 C CA . GLU A 1 92 ? 7.760 8.150 0.747 1.00 79.81 92 GLU A CA 1
ATOM 758 C C . GLU A 1 92 ? 6.305 8.597 0.890 1.00 79.81 92 GLU A C 1
ATOM 760 O O . GLU A 1 92 ? 6.031 9.793 0.857 1.00 79.81 92 GLU A O 1
ATOM 765 N N . PHE A 1 93 ? 5.393 7.666 1.183 1.00 81.62 93 PHE A N 1
ATOM 766 C CA . PHE A 1 93 ? 3.997 8.009 1.453 1.00 81.62 93 PHE A CA 1
ATOM 767 C C . PHE A 1 93 ? 3.849 8.982 2.637 1.00 81.62 93 PHE A C 1
ATOM 769 O O . PHE A 1 93 ? 3.113 9.964 2.557 1.00 81.62 93 PHE A O 1
ATOM 776 N N . LYS A 1 94 ? 4.604 8.762 3.723 1.00 80.88 94 LYS A N 1
ATOM 777 C CA . LYS A 1 94 ? 4.624 9.638 4.906 1.00 80.88 94 LYS A CA 1
ATOM 778 C C . LYS A 1 94 ? 5.133 11.046 4.616 1.00 80.88 94 LYS A C 1
ATOM 780 O O . LYS A 1 94 ? 4.660 11.984 5.248 1.00 80.88 94 LYS A O 1
ATOM 785 N N . LYS A 1 95 ? 6.078 11.207 3.688 1.00 77.31 95 LYS A N 1
ATOM 786 C CA . LYS A 1 95 ? 6.572 12.532 3.276 1.00 77.31 95 LYS A CA 1
ATOM 787 C C . LYS A 1 95 ? 5.500 13.325 2.532 1.00 77.31 95 LYS A C 1
ATOM 789 O O . LYS A 1 95 ? 5.378 14.523 2.768 1.00 77.31 95 LYS A O 1
ATOM 794 N N . ASP A 1 96 ? 4.713 12.652 1.697 1.00 68.88 96 ASP A N 1
ATOM 795 C CA . ASP A 1 96 ? 3.690 13.290 0.863 1.00 68.88 96 ASP A CA 1
ATOM 796 C C . ASP A 1 96 ? 2.396 13.606 1.641 1.00 68.88 96 ASP A C 1
ATOM 798 O O . ASP A 1 96 ? 1.737 14.607 1.363 1.00 68.88 96 ASP A O 1
ATOM 802 N N . LEU A 1 97 ? 2.051 12.797 2.651 1.00 68.31 97 LEU A N 1
ATOM 803 C CA . LEU A 1 97 ? 0.800 12.878 3.427 1.00 68.31 97 LEU A CA 1
ATOM 804 C C . LEU A 1 97 ? 1.020 13.140 4.925 1.00 68.31 97 LEU A C 1
ATOM 806 O O . LEU A 1 97 ? 0.219 12.721 5.759 1.00 68.31 97 LEU A O 1
ATOM 810 N N . ALA A 1 98 ? 2.088 13.865 5.276 1.00 53.84 98 ALA A N 1
ATOM 811 C CA . ALA A 1 98 ? 2.607 14.089 6.636 1.00 53.84 98 ALA A CA 1
ATOM 812 C C . ALA A 1 98 ? 1.612 14.607 7.710 1.00 53.84 98 ALA A C 1
ATOM 814 O O . ALA A 1 98 ? 2.008 14.793 8.857 1.00 53.84 98 ALA A O 1
ATOM 815 N N . LYS A 1 99 ? 0.336 14.842 7.378 1.00 52.88 99 LYS A N 1
ATOM 816 C CA . LYS A 1 99 ? -0.729 15.251 8.308 1.00 52.88 99 LYS A CA 1
ATOM 817 C C . LYS A 1 99 ? -1.844 14.215 8.524 1.00 52.88 99 LYS A C 1
ATOM 819 O O . LYS A 1 99 ? -2.613 14.389 9.460 1.00 52.88 99 LYS A O 1
ATOM 824 N N . GLU A 1 100 ? -1.938 13.148 7.725 1.00 54.88 100 GLU A N 1
ATOM 825 C CA . GLU A 1 100 ? -3.074 12.199 7.781 1.00 54.88 100 GLU A CA 1
ATOM 826 C C . GLU A 1 100 ? -2.716 10.801 8.317 1.00 54.88 100 GLU A C 1
ATOM 828 O O . GLU A 1 100 ? -3.588 9.958 8.524 1.00 54.88 100 GLU A O 1
ATOM 833 N N . LEU A 1 101 ? -1.438 10.553 8.613 1.00 58.53 101 LEU A N 1
ATOM 834 C CA . LEU A 1 101 ? -0.909 9.222 8.941 1.00 58.53 101 LEU A CA 1
ATOM 835 C C . LEU A 1 101 ? -0.863 8.859 10.429 1.00 58.53 101 LEU A C 1
ATOM 837 O O . LEU A 1 101 ? -0.219 7.874 10.786 1.00 58.53 101 LEU A O 1
ATOM 841 N N . ASP A 1 102 ? -1.592 9.572 11.288 1.00 64.56 102 ASP A N 1
ATOM 842 C CA . ASP A 1 102 ? -1.752 9.163 12.695 1.00 64.56 102 ASP A CA 1
ATOM 843 C C . ASP A 1 102 ? -2.440 7.794 12.842 1.00 64.56 102 ASP A C 1
ATOM 845 O O . ASP A 1 102 ? -2.445 7.212 13.924 1.00 64.56 102 ASP A O 1
ATOM 849 N N . CYS A 1 103 ? -3.020 7.250 11.766 1.00 73.00 103 CYS A N 1
ATOM 850 C CA . CYS A 1 103 ? -3.623 5.927 11.775 1.00 73.00 103 CYS A CA 1
ATOM 851 C C . CYS A 1 103 ? -3.314 5.164 10.481 1.00 73.00 103 CYS A C 1
ATOM 853 O O . CYS A 1 103 ? -3.871 5.461 9.425 1.00 73.00 103 CYS A O 1
ATOM 855 N N . CYS A 1 104 ? -2.426 4.172 10.570 1.00 85.56 104 CYS A N 1
ATOM 856 C CA . CYS A 1 104 ? -2.198 3.188 9.517 1.00 85.56 104 CYS A CA 1
ATOM 857 C C . CYS A 1 104 ? -2.117 1.778 10.109 1.00 85.56 104 CYS A C 1
ATOM 859 O O . CYS A 1 104 ? -1.422 1.552 11.101 1.00 85.56 104 CYS A O 1
ATOM 861 N N . LEU A 1 105 ? -2.774 0.818 9.465 1.00 88.44 105 LEU A N 1
ATOM 862 C CA . LEU A 1 105 ? -2.787 -0.586 9.855 1.00 88.44 105 LEU A CA 1
ATOM 863 C C . LEU A 1 105 ? -2.266 -1.428 8.697 1.00 88.44 105 LEU A C 1
ATOM 865 O O . LEU A 1 105 ? -2.888 -1.483 7.638 1.00 88.44 105 LEU A O 1
ATOM 869 N N . LYS A 1 106 ? -1.142 -2.124 8.897 1.00 91.31 106 LYS A N 1
ATOM 870 C CA . LYS A 1 106 ? -0.668 -3.108 7.918 1.00 91.31 106 LYS A CA 1
ATOM 871 C C . LYS A 1 106 ? -1.563 -4.336 7.964 1.00 91.31 106 LYS A C 1
ATOM 873 O O . LYS A 1 106 ? -1.491 -5.109 8.915 1.00 91.31 106 LYS A O 1
ATOM 878 N N . ILE A 1 107 ? -2.350 -4.552 6.918 1.00 90.94 107 ILE A N 1
ATOM 879 C CA . ILE A 1 107 ? -3.272 -5.689 6.839 1.00 90.94 107 ILE A CA 1
ATOM 880 C C . ILE A 1 107 ? -2.670 -6.866 6.073 1.00 90.94 107 ILE A C 1
ATOM 882 O O . ILE A 1 107 ? -3.061 -8.002 6.296 1.00 90.94 107 ILE A O 1
ATOM 886 N N . TRP A 1 108 ? -1.670 -6.650 5.220 1.00 92.50 108 TRP A N 1
ATOM 887 C CA . TRP A 1 108 ? -1.079 -7.733 4.435 1.00 92.50 108 TRP A CA 1
ATOM 888 C C . TRP A 1 108 ? 0.390 -7.463 4.111 1.00 92.50 108 TRP A C 1
ATOM 890 O O . TRP A 1 108 ? 0.782 -6.318 3.887 1.00 92.50 108 TRP A O 1
ATOM 900 N N . SER A 1 109 ? 1.189 -8.523 4.048 1.00 90.06 109 SER A N 1
ATOM 901 C CA . SER A 1 109 ? 2.508 -8.551 3.416 1.00 90.06 109 SER A CA 1
ATOM 902 C C . SER A 1 109 ? 2.775 -9.914 2.777 1.00 90.06 109 SER A C 1
ATOM 904 O O . SER A 1 109 ? 2.080 -10.891 3.059 1.00 90.06 109 SER A O 1
ATOM 906 N N . GLU A 1 110 ? 3.818 -10.020 1.949 1.00 85.06 110 GLU A N 1
ATOM 907 C CA . GLU A 1 110 ? 4.183 -11.292 1.300 1.00 85.06 110 GLU A CA 1
ATOM 908 C C . GLU A 1 110 ? 4.345 -12.456 2.291 1.00 85.06 110 GLU A C 1
ATOM 910 O O . GLU A 1 110 ? 3.932 -13.584 1.999 1.00 85.06 110 GLU A O 1
ATOM 915 N N . THR A 1 111 ? 4.931 -12.152 3.452 1.00 86.75 111 THR A N 1
ATOM 916 C CA . THR A 1 111 ? 5.230 -13.074 4.555 1.00 86.75 111 THR A CA 1
ATOM 917 C C . THR A 1 111 ? 4.083 -13.252 5.545 1.00 86.75 111 THR A C 1
ATOM 919 O O . THR A 1 111 ? 4.138 -14.160 6.368 1.00 86.75 111 THR A O 1
ATOM 922 N N . ASP A 1 112 ? 3.054 -12.407 5.488 1.00 87.19 112 ASP A N 1
ATOM 923 C CA . ASP A 1 112 ? 1.955 -12.404 6.449 1.00 87.19 112 ASP A CA 1
ATOM 924 C C . ASP A 1 112 ? 0.664 -11.938 5.771 1.00 87.19 112 ASP A C 1
ATOM 926 O O . ASP A 1 112 ? 0.373 -10.746 5.614 1.00 87.19 112 ASP A O 1
ATOM 930 N N . ARG A 1 113 ? -0.113 -12.937 5.355 1.00 86.00 113 ARG A N 1
ATOM 931 C CA . ARG A 1 113 ? -1.264 -12.765 4.470 1.00 86.00 113 ARG A CA 1
ATOM 932 C C . ARG A 1 113 ? -2.604 -12.776 5.200 1.00 86.00 113 ARG A C 1
ATOM 934 O O . ARG A 1 113 ? -3.632 -12.670 4.530 1.00 86.00 113 ARG A O 1
ATOM 941 N N . ASP A 1 114 ? -2.615 -12.910 6.527 1.00 87.75 114 ASP A N 1
ATOM 942 C CA . ASP A 1 114 ? -3.851 -13.050 7.306 1.00 87.75 114 ASP A CA 1
ATOM 943 C C . ASP A 1 114 ? -4.499 -11.693 7.611 1.00 87.75 114 ASP A C 1
ATOM 945 O O . ASP A 1 114 ? -4.592 -11.217 8.744 1.00 87.75 114 ASP A O 1
ATOM 949 N N . TRP A 1 115 ? -4.941 -11.034 6.544 1.00 85.00 115 TRP A N 1
ATOM 950 C CA . TRP A 1 115 ? -5.579 -9.726 6.622 1.00 85.00 115 TRP A CA 1
ATOM 951 C C . TRP A 1 115 ? -6.897 -9.762 7.395 1.00 85.00 115 TRP A C 1
ATOM 953 O O . TRP A 1 115 ? -7.231 -8.793 8.070 1.00 85.00 115 TRP A O 1
ATOM 963 N N . LYS A 1 116 ? -7.627 -10.884 7.353 1.00 84.31 116 LYS A N 1
ATOM 964 C CA . LYS A 1 116 ? -8.898 -11.035 8.073 1.00 84.31 116 LYS A CA 1
ATOM 965 C C . LYS A 1 116 ? -8.683 -11.022 9.577 1.00 84.31 116 LYS A C 1
ATOM 967 O O . LYS A 1 116 ? -9.386 -10.289 10.268 1.00 84.31 116 LYS A O 1
ATOM 972 N N . ALA A 1 117 ? -7.716 -11.797 10.072 1.00 86.00 117 ALA A N 1
ATOM 973 C CA . ALA A 1 117 ? -7.403 -11.819 11.495 1.00 86.00 117 ALA A CA 1
ATOM 974 C C . ALA A 1 117 ? -6.993 -10.428 11.986 1.00 86.00 117 ALA A C 1
ATOM 976 O O . ALA A 1 117 ? -7.514 -9.967 12.991 1.00 86.00 117 ALA A O 1
ATOM 977 N N . LYS A 1 118 ? -6.154 -9.711 11.232 1.00 86.88 118 LYS A N 1
ATOM 978 C CA . LYS A 1 118 ? -5.702 -8.357 11.594 1.00 86.88 118 LYS A CA 1
ATOM 979 C C . LYS A 1 118 ? -6.829 -7.333 11.655 1.00 86.88 118 LYS A C 1
ATOM 981 O O . LYS A 1 118 ? -6.856 -6.524 12.577 1.00 86.88 118 LYS A O 1
ATOM 986 N N . LEU A 1 119 ? -7.754 -7.363 10.692 1.00 85.06 119 LEU A N 1
ATOM 987 C CA . LEU A 1 119 ? -8.931 -6.491 10.719 1.00 85.06 119 LEU A CA 1
ATOM 988 C C . LEU A 1 119 ? -9.826 -6.808 11.914 1.00 85.06 119 LEU A C 1
ATOM 990 O O . LEU A 1 119 ? -10.235 -5.898 12.630 1.00 85.06 119 LEU A O 1
ATOM 994 N N . ASN A 1 120 ? -10.103 -8.093 12.147 1.00 85.56 120 ASN A N 1
ATOM 995 C CA . ASN A 1 120 ? -10.904 -8.521 13.287 1.00 85.56 120 ASN A CA 1
ATOM 996 C C . ASN A 1 120 ? -10.248 -8.095 14.600 1.00 85.56 120 ASN A C 1
ATOM 998 O O . ASN A 1 120 ? -10.916 -7.499 15.433 1.00 85.56 120 ASN A O 1
ATOM 1002 N N . ASP A 1 121 ? -8.951 -8.336 14.770 1.00 86.19 121 ASP A N 1
ATOM 1003 C CA . ASP A 1 121 ? -8.200 -7.938 15.957 1.00 86.19 121 ASP A CA 1
ATOM 1004 C C . ASP A 1 121 ? -8.270 -6.431 16.206 1.00 86.19 121 ASP A C 1
ATOM 1006 O O . ASP A 1 121 ? -8.496 -6.021 17.342 1.00 86.19 121 ASP A O 1
ATOM 1010 N N . HIS A 1 122 ? -8.105 -5.610 15.165 1.00 83.88 122 HIS A N 1
ATOM 1011 C CA . HIS A 1 122 ? -8.189 -4.151 15.273 1.00 83.88 122 HIS A CA 1
ATOM 1012 C C . HIS A 1 122 ? -9.576 -3.713 15.757 1.00 83.88 122 HIS A C 1
ATOM 1014 O O . HIS A 1 122 ? -9.706 -3.113 16.821 1.00 83.88 122 HIS A O 1
ATOM 1020 N N . PHE A 1 123 ? -10.634 -4.113 15.049 1.00 81.25 123 PHE A N 1
ATOM 1021 C CA . PHE A 1 123 ? -11.998 -3.682 15.372 1.00 81.25 123 PHE A CA 1
ATOM 1022 C C . PHE A 1 123 ? -12.591 -4.354 16.622 1.00 81.25 123 PHE A C 1
ATOM 1024 O O . PHE A 1 123 ? -13.507 -3.809 17.236 1.00 81.25 123 PHE A O 1
ATOM 1031 N N . LEU A 1 124 ? -12.102 -5.531 17.026 1.00 77.88 124 LEU A N 1
ATOM 1032 C CA . LEU A 1 124 ? -12.507 -6.185 18.276 1.00 77.88 124 LEU A CA 1
ATOM 1033 C C . LEU A 1 124 ? -11.809 -5.586 19.500 1.00 77.88 124 LEU A C 1
ATOM 1035 O O . LEU A 1 124 ? -12.392 -5.610 20.583 1.00 77.88 124 LEU A O 1
ATOM 1039 N N . ARG A 1 125 ? -10.582 -5.069 19.359 1.00 68.56 125 ARG A N 1
ATOM 1040 C CA . ARG A 1 125 ? -9.890 -4.349 20.441 1.00 68.56 125 ARG A CA 1
ATOM 1041 C C . ARG A 1 125 ? -10.570 -3.017 20.734 1.00 68.56 125 ARG A C 1
ATOM 1043 O O . ARG A 1 125 ? -10.796 -2.726 21.903 1.00 68.56 125 ARG A O 1
ATOM 1050 N N . ASP A 1 126 ? -10.983 -2.292 19.699 1.00 58.25 126 ASP A N 1
ATOM 1051 C CA . ASP A 1 126 ? -11.680 -1.010 19.858 1.00 58.25 126 ASP A CA 1
ATOM 1052 C C . ASP A 1 126 ? -13.056 -1.162 20.535 1.00 58.25 126 ASP A C 1
ATOM 1054 O O . ASP A 1 126 ? -13.474 -0.288 21.284 1.00 58.25 126 ASP A O 1
ATOM 1058 N N . ARG A 1 127 ? -13.732 -2.310 20.372 1.00 55.19 127 ARG A N 1
ATOM 1059 C CA . 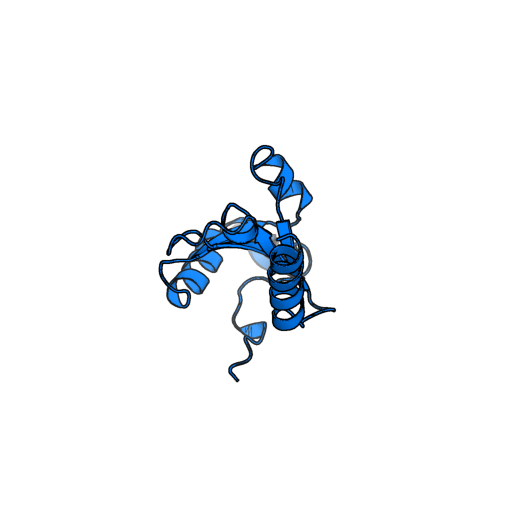ARG A 1 127 ? -15.017 -2.614 21.041 1.00 55.19 127 ARG A CA 1
ATOM 1060 C C . ARG A 1 127 ? -14.911 -3.014 22.516 1.00 55.19 127 ARG A C 1
ATOM 1062 O O . ARG A 1 127 ? -15.939 -3.200 23.155 1.00 55.19 127 ARG A O 1
ATOM 1069 N N . LYS A 1 128 ? -13.706 -3.229 23.054 1.00 49.31 128 LYS A N 1
ATOM 1070 C CA . LYS A 1 128 ? -13.502 -3.633 24.461 1.00 49.31 128 LYS A CA 1
ATOM 1071 C C . LYS A 1 128 ? -13.233 -2.456 25.405 1.00 49.31 128 LYS A C 1
ATOM 1073 O O . LYS A 1 128 ? -12.902 -2.694 26.563 1.00 49.31 128 LYS A O 1
ATOM 1078 N N . VAL A 1 129 ? -13.324 -1.221 24.912 1.00 49.25 129 VAL A N 1
ATOM 1079 C CA . VAL A 1 129 ? -13.047 0.003 25.685 1.00 49.25 129 VAL A CA 1
ATOM 1080 C C . VAL A 1 129 ? -14.338 0.707 26.146 1.00 49.25 129 VAL A C 1
ATOM 1082 O O . VAL A 1 129 ? -14.251 1.736 26.808 1.00 49.25 129 VAL A O 1
ATOM 1085 N N . ASP A 1 130 ? -15.512 0.124 25.875 1.00 41.34 130 ASP A N 1
ATOM 1086 C CA . ASP A 1 130 ? -16.810 0.590 26.393 1.00 41.34 130 ASP A CA 1
ATOM 1087 C C . ASP A 1 130 ? -17.244 -0.165 27.662 1.00 41.34 130 ASP A C 1
ATOM 1089 O O . ASP A 1 130 ? -17.205 -1.422 27.656 1.00 41.34 130 ASP A O 1
#

Secondary structure (DSSP, 8-state):
-----GGGSSS-EEEEEEESSGGGT---TT-EEEEEEE-HHHH--EEEEE-TTS-EEEEE--GGG-HHHHHHHHHHHS-TTEEEEEES-HHHHHHHSTTTTT-EEEEEETTB--HHHHHHHHHHHHTT--

Foldseek 3Di:
DDDPDQVPALFAFFFKKWFFDVLVVPDDQQTTEMETATAPVVSFPFDWDQDPVRDTDTDRPCCCPDPPVNVVVVVVVDDNSYDYHYYNDPVVVCVVCVPGGPDMFTQDGPVRHNSVVSVCVSVVVVVVPD

Mean predicted aligned error: 11.19 Å

Seque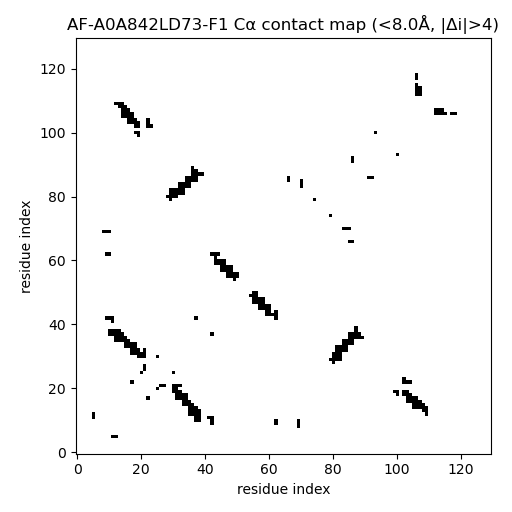nce (130 aa):
MEKIENDDLPMHIKEVYLFGSFLKGKVEPHDIDILLIYDSDRTAKKYEYIDKKGRPRWRMTALRRSPSKLRAHLKKNAERTVDLSICPSLEEFKKDLAKELDCCLKIWSETDRDWKAKLNDHFLRDRKVD

Radius of gyration: 17.84 Å; Cα contacts (8 Å, |Δi|>4): 173; chains: 1; bounding box: 42×34×60 Å

Solvent-accessible surface area (backbone atoms only — not comparable to full-atom values): 7722 Å² total; per-residue (Å²): 132,89,74,87,60,70,86,80,50,90,51,46,69,45,34,34,26,41,29,48,56,38,81,73,71,48,83,56,94,56,44,46,33,35,40,38,26,30,38,62,74,80,28,45,52,71,42,80,42,69,45,101,82,73,43,84,39,79,39,67,51,57,60,86,70,36,58,63,55,54,47,49,58,47,56,73,75,43,64,98,36,60,45,80,46,70,37,67,37,72,67,60,47,44,68,78,43,72,86,58,66,93,41,70,46,79,35,34,32,84,93,44,71,60,32,65,61,47,51,49,53,54,60,54,54,65,65,68,78,116